Protein AF-A0A955CLB7-F1 (afdb_monomer)

Sequence (106 aa):
MPPQTVNRYLQAQVNTPHHLWRFNHKCRVLPAGKVLRVESMAPAIVRWTSDKWQTIHETGSVDSRMGMHFADLETTELDAGTQISFTFFWPLANSWEGTDFQVRVA

Mean predicted aligned error: 7.89 Å

Foldseek 3Di:
DDPDDDPDPPPCPPVQLEDEDEPVRHAAEDEAQHWYKYKDLAWKWKWKDQPVPPDTDTFTWDDPVPSMTITTHPRNPPDAQTKMKIWIQHVVVRDTPPDIGIHGHD

pLDDT: mean 85.66, std 14.73, range [43.22, 96.19]

Radius of gyration: 16.72 Å; Cα contacts (8 Å, |Δi|>4): 215; chains: 1; bounding box: 34×35×57 Å

Secondary structure (DSSP, 8-state):
----SSSSSS------SEEEEETTB---EE-TT-EEEEEESS--EEEEESSTTSS-EEEEPEE-SSS-EEEEE--TTPPTT-EEEEEEEETTTTEE-S--EEEEE-

Structure (mmCIF, N/CA/C/O backbone):
data_AF-A0A955CLB7-F1
#
_entry.id   AF-A0A955CLB7-F1
#
loop_
_atom_site.group_PDB
_atom_site.id
_atom_site.type_symbol
_atom_site.label_atom_id
_atom_site.label_alt_id
_atom_site.label_comp_id
_atom_site.label_asym_id
_atom_site.label_entity_id
_atom_site.label_seq_id
_atom_site.pdbx_PDB_ins_code
_atom_site.Cartn_x
_atom_site.Cartn_y
_atom_site.Cartn_z
_atom_site.occupancy
_atom_site.B_iso_or_equiv
_atom_site.auth_seq_id
_atom_site.auth_comp_id
_atom_site.auth_asym_id
_atom_site.auth_atom_id
_atom_site.pdbx_PDB_model_num
ATOM 1 N N . MET A 1 1 ? 15.611 -25.290 42.672 1.00 53.16 1 MET A N 1
ATOM 2 C CA . MET A 1 1 ? 15.297 -24.878 41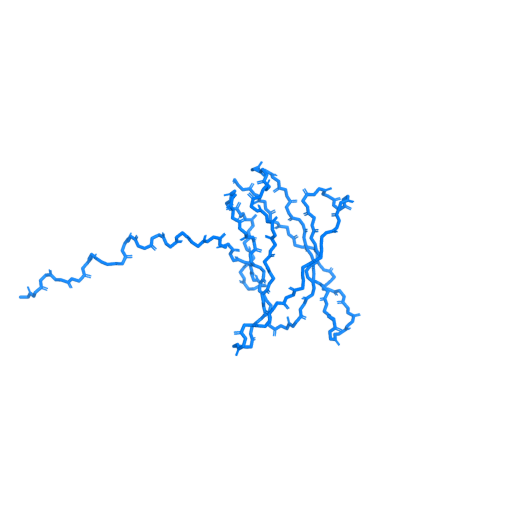.285 1.00 53.16 1 MET A CA 1
ATOM 3 C C . MET A 1 1 ? 14.877 -23.415 41.329 1.00 53.16 1 MET A C 1
ATOM 5 O O . MET A 1 1 ? 13.942 -23.141 42.073 1.00 53.16 1 MET A O 1
ATOM 9 N N . PRO A 1 2 ? 15.575 -22.464 40.680 1.00 51.78 2 PRO A N 1
ATOM 10 C CA . PRO A 1 2 ? 15.243 -21.051 40.839 1.00 51.78 2 PRO A CA 1
ATOM 11 C C . PRO A 1 2 ? 14.020 -20.674 39.974 1.00 51.78 2 PRO A C 1
ATOM 13 O O . PRO A 1 2 ? 14.008 -20.981 38.781 1.00 51.78 2 PRO A O 1
ATOM 16 N N . PRO A 1 3 ? 12.985 -20.025 40.539 1.00 53.16 3 PRO A N 1
ATOM 17 C CA . PRO A 1 3 ? 11.758 -19.669 39.831 1.00 53.16 3 PRO A CA 1
ATOM 18 C C . PRO A 1 3 ? 11.893 -18.287 39.173 1.00 53.16 3 PRO A C 1
ATOM 20 O O . PRO A 1 3 ? 11.372 -17.300 39.679 1.00 53.16 3 PRO A O 1
ATOM 23 N N . GLN A 1 4 ? 12.614 -18.172 38.056 1.00 58.62 4 GLN A N 1
ATOM 24 C CA . GLN A 1 4 ? 12.757 -16.885 37.350 1.00 58.62 4 GLN A CA 1
ATOM 25 C C . GLN A 1 4 ? 12.786 -17.054 35.825 1.00 58.62 4 GLN A C 1
ATOM 27 O O . GLN A 1 4 ? 13.760 -16.691 35.171 1.00 58.62 4 GLN A O 1
ATOM 32 N N . THR A 1 5 ? 11.734 -17.618 35.220 1.00 53.00 5 THR A N 1
ATOM 33 C CA . THR A 1 5 ? 11.722 -17.792 33.746 1.00 53.00 5 THR A CA 1
ATOM 34 C C . THR A 1 5 ? 10.405 -17.450 33.045 1.00 53.00 5 THR A C 1
ATOM 36 O O . THR A 1 5 ? 10.367 -17.460 31.823 1.00 53.00 5 THR A O 1
ATOM 39 N N . VAL A 1 6 ? 9.331 -17.067 33.744 1.00 55.47 6 VAL A N 1
ATOM 40 C CA . VAL A 1 6 ? 8.010 -16.958 33.078 1.00 55.47 6 VAL A CA 1
ATOM 41 C C . VAL A 1 6 ? 7.460 -15.543 32.885 1.00 55.47 6 VAL A C 1
ATOM 43 O O . VAL A 1 6 ? 6.493 -15.383 32.150 1.00 55.47 6 VAL A O 1
ATOM 46 N N . ASN A 1 7 ? 8.078 -14.498 33.446 1.00 51.31 7 ASN A N 1
ATOM 47 C CA . ASN A 1 7 ? 7.489 -13.149 33.433 1.00 51.31 7 ASN A CA 1
ATOM 48 C C . ASN A 1 7 ? 8.327 -12.116 32.659 1.00 51.31 7 ASN A C 1
ATOM 50 O O . ASN A 1 7 ? 8.747 -11.092 33.189 1.00 51.31 7 ASN A O 1
ATOM 54 N N . ARG A 1 8 ? 8.630 -12.417 31.393 1.00 50.22 8 ARG A N 1
ATOM 55 C CA . ARG A 1 8 ? 9.118 -11.410 30.426 1.00 50.22 8 ARG A CA 1
ATOM 56 C C . ARG A 1 8 ? 8.511 -11.577 29.028 1.00 50.22 8 ARG A C 1
ATOM 58 O O . ARG A 1 8 ? 8.415 -10.601 28.297 1.00 50.22 8 ARG A O 1
ATOM 65 N N . TYR A 1 9 ? 8.049 -12.776 28.668 1.00 47.38 9 TYR A N 1
ATOM 66 C CA . TYR A 1 9 ? 7.610 -13.081 27.300 1.00 47.38 9 TYR A CA 1
ATOM 67 C C . TYR A 1 9 ? 6.122 -12.829 27.004 1.00 47.38 9 TYR A C 1
ATOM 69 O O . TYR A 1 9 ? 5.729 -12.931 25.849 1.00 47.38 9 TYR A O 1
ATOM 77 N N . LEU A 1 10 ? 5.292 -12.483 27.997 1.00 46.56 10 LEU A N 1
ATOM 78 C CA . LEU A 1 10 ? 3.830 -12.413 27.820 1.00 46.56 10 LEU A CA 1
ATOM 79 C C . LEU A 1 10 ? 3.241 -10.997 27.681 1.00 46.56 10 LEU A C 1
ATOM 81 O O . LEU A 1 10 ? 2.049 -10.877 27.426 1.00 46.56 10 LEU A O 1
ATOM 85 N N . GLN A 1 11 ? 4.028 -9.925 27.832 1.00 45.41 11 GLN A N 1
ATOM 86 C CA . GLN A 1 11 ? 3.479 -8.555 27.890 1.00 45.41 11 GLN A CA 1
ATOM 87 C C . GLN A 1 11 ? 4.242 -7.497 27.089 1.00 45.41 11 GLN A C 1
ATOM 89 O O . GLN A 1 11 ? 3.955 -6.310 27.205 1.00 45.41 11 GLN A O 1
ATOM 94 N N . ALA A 1 12 ? 5.155 -7.891 26.204 1.00 43.22 12 ALA A N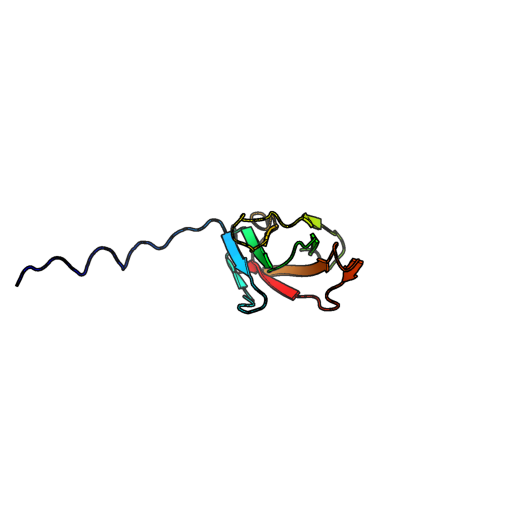 1
ATOM 95 C CA . ALA A 1 12 ? 5.573 -6.992 25.135 1.00 43.22 12 ALA A CA 1
ATOM 96 C C . ALA A 1 12 ? 4.581 -7.136 23.977 1.00 43.22 12 ALA A C 1
ATOM 98 O O . ALA A 1 12 ? 4.914 -7.633 22.905 1.00 43.22 12 ALA A O 1
ATOM 99 N N . GLN A 1 13 ? 3.335 -6.717 24.207 1.00 48.16 13 GLN A N 1
ATOM 100 C CA . GLN A 1 13 ? 2.445 -6.318 23.126 1.00 48.16 13 GLN A CA 1
ATOM 101 C C . GLN A 1 13 ? 3.098 -5.069 22.532 1.00 48.16 13 GLN A C 1
ATOM 103 O O . GLN A 1 13 ? 2.819 -3.947 22.946 1.00 48.16 13 GLN A O 1
ATOM 108 N N . VAL A 1 14 ? 4.113 -5.283 21.686 1.00 50.56 14 VAL A N 1
ATOM 109 C CA . VAL A 1 14 ? 4.870 -4.213 21.054 1.00 50.56 14 VAL A CA 1
ATOM 110 C C . VAL A 1 14 ? 3.837 -3.434 20.262 1.00 50.56 14 VAL A C 1
ATOM 112 O O . VAL A 1 14 ? 3.346 -3.901 19.238 1.00 50.56 14 VAL A O 1
ATOM 115 N N . ASN A 1 15 ? 3.452 -2.273 20.788 1.00 56.53 15 ASN A N 1
ATOM 116 C CA . ASN A 1 15 ? 2.622 -1.300 20.102 1.00 56.53 15 ASN A CA 1
ATOM 117 C C . ASN A 1 15 ? 3.458 -0.725 18.960 1.00 56.53 15 ASN A C 1
ATOM 119 O O . ASN A 1 15 ? 3.875 0.429 19.004 1.00 56.53 15 ASN A O 1
ATOM 123 N N . THR A 1 16 ? 3.756 -1.540 17.949 1.00 69.25 16 THR A N 1
ATOM 124 C CA . THR A 1 16 ? 4.387 -1.044 16.741 1.00 69.25 16 THR A CA 1
ATOM 125 C C . THR A 1 16 ? 3.393 -0.069 16.114 1.00 69.25 16 THR A C 1
ATOM 127 O O . THR A 1 16 ? 2.211 -0.405 15.957 1.00 69.25 16 THR A O 1
ATOM 130 N N . PRO A 1 17 ? 3.809 1.167 15.800 1.00 81.75 17 PRO A N 1
ATOM 131 C CA . PRO A 1 17 ? 2.957 2.088 15.050 1.00 81.75 17 PRO A CA 1
ATOM 132 C C . PRO A 1 17 ? 2.666 1.544 13.644 1.00 81.75 17 PRO A C 1
ATOM 134 O O . PRO A 1 17 ? 1.687 1.934 13.015 1.00 81.75 17 PRO A O 1
ATOM 137 N N . HIS A 1 18 ? 3.494 0.606 13.177 1.00 87.44 18 HIS A N 1
ATOM 138 C CA . HIS A 1 18 ? 3.422 0.022 11.850 1.00 87.44 18 HIS A CA 1
ATOM 139 C C . HIS A 1 18 ? 2.820 -1.381 11.887 1.00 87.44 18 HIS A C 1
ATOM 141 O O . HIS A 1 18 ? 3.111 -2.181 12.785 1.00 87.44 18 HIS A O 1
ATOM 147 N N . HIS A 1 19 ? 2.027 -1.685 10.869 1.00 90.25 19 HIS A N 1
ATOM 148 C CA . HIS A 1 19 ? 1.534 -3.015 10.571 1.00 90.25 19 HIS A CA 1
ATOM 149 C C . HIS A 1 19 ? 2.140 -3.494 9.260 1.00 90.25 19 HIS A C 1
ATOM 151 O O . HIS A 1 19 ? 2.179 -2.757 8.277 1.00 90.25 19 HIS A O 1
ATOM 157 N N . LEU A 1 20 ? 2.644 -4.721 9.262 1.00 91.12 20 LEU A N 1
ATOM 158 C CA . LEU A 1 20 ? 3.540 -5.177 8.217 1.00 91.12 20 LEU A CA 1
ATOM 159 C C . LEU A 1 20 ? 2.813 -5.918 7.099 1.00 91.12 20 LEU A C 1
ATOM 161 O O . LEU A 1 20 ? 2.066 -6.865 7.350 1.00 91.12 20 LEU A O 1
ATOM 165 N N . TRP A 1 21 ? 3.127 -5.547 5.864 1.00 94.00 21 TRP A N 1
ATOM 166 C CA . TRP A 1 21 ? 2.719 -6.251 4.659 1.00 94.00 21 TRP A CA 1
ATOM 167 C C . TRP A 1 21 ? 3.946 -6.639 3.836 1.00 94.00 21 TRP A C 1
ATOM 169 O O . TRP A 1 21 ? 4.812 -5.812 3.558 1.00 94.00 21 TRP A O 1
ATOM 179 N N . ARG A 1 22 ? 4.020 -7.907 3.424 1.00 90.44 22 ARG A N 1
ATOM 180 C CA . ARG A 1 22 ? 5.058 -8.419 2.515 1.00 90.44 22 ARG A CA 1
ATOM 181 C C . ARG A 1 22 ? 4.429 -9.325 1.464 1.00 90.44 22 ARG A C 1
ATOM 183 O O . ARG A 1 22 ? 3.408 -9.955 1.725 1.00 90.44 22 ARG A O 1
ATOM 190 N N . PHE A 1 23 ? 5.113 -9.545 0.345 1.00 85.12 23 PHE A N 1
ATOM 191 C CA . PHE A 1 23 ? 4.689 -10.533 -0.660 1.00 85.12 23 PHE A CA 1
ATOM 192 C C . PHE A 1 23 ? 4.471 -11.943 -0.087 1.00 85.12 23 PHE A C 1
ATOM 194 O O . PHE A 1 23 ? 3.510 -12.618 -0.459 1.00 85.12 23 PHE A O 1
ATOM 201 N N . ASN A 1 24 ? 5.316 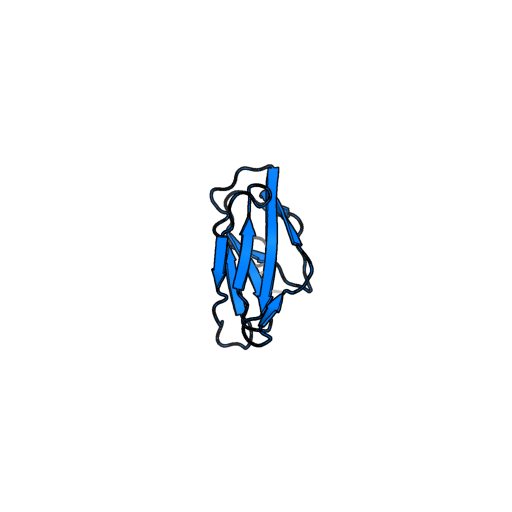-12.352 0.864 1.00 85.00 24 ASN A N 1
ATOM 202 C CA . ASN A 1 24 ? 5.214 -13.645 1.553 1.00 85.00 24 ASN A CA 1
ATOM 203 C C . ASN A 1 24 ? 4.222 -13.630 2.728 1.00 85.00 24 ASN A C 1
ATOM 205 O O . ASN A 1 24 ? 3.849 -14.685 3.231 1.00 85.00 24 ASN A O 1
ATOM 209 N N . HIS A 1 25 ? 3.795 -12.447 3.175 1.00 83.56 25 HIS A N 1
ATOM 210 C CA . HIS A 1 25 ? 2.849 -12.273 4.272 1.00 83.56 25 HIS A CA 1
ATOM 211 C C . HIS A 1 25 ? 1.872 -11.142 3.943 1.00 83.56 25 HIS A C 1
ATOM 213 O O . HIS A 1 25 ? 2.017 -9.993 4.372 1.00 83.56 25 HIS A O 1
ATOM 219 N N . LYS A 1 26 ? 0.884 -11.493 3.116 1.00 87.50 26 LYS A N 1
ATOM 220 C CA . LYS A 1 26 ? -0.145 -10.577 2.629 1.00 87.50 26 LYS A CA 1
ATOM 221 C C . LYS A 1 26 ? -1.218 -10.418 3.693 1.00 87.50 26 LYS A C 1
ATOM 223 O O . LYS A 1 26 ? -2.228 -11.128 3.673 1.00 87.50 26 LYS A O 1
ATOM 228 N N . CYS A 1 27 ? -0.989 -9.504 4.631 1.00 87.94 27 CYS A N 1
ATOM 229 C CA . CYS A 1 27 ? -2.044 -9.133 5.559 1.00 87.94 27 CYS A CA 1
ATOM 230 C C . CYS A 1 27 ? -3.245 -8.588 4.772 1.00 87.94 27 CYS A C 1
ATOM 232 O O . CYS A 1 27 ? -3.071 -7.926 3.751 1.00 87.94 27 CYS A O 1
ATOM 234 N N . ARG A 1 28 ? -4.458 -8.903 5.231 1.00 89.88 28 ARG A N 1
ATOM 235 C CA . ARG A 1 28 ? -5.717 -8.435 4.626 1.00 89.88 28 ARG A CA 1
ATOM 236 C C . ARG A 1 28 ? -6.407 -7.365 5.464 1.00 89.88 28 ARG A C 1
ATOM 238 O O . ARG A 1 28 ? -7.337 -6.729 4.978 1.00 89.88 28 ARG A O 1
ATOM 245 N N . VAL A 1 29 ? -5.969 -7.196 6.711 1.00 91.06 29 VAL A N 1
ATOM 246 C CA . VAL A 1 29 ? -6.614 -6.342 7.705 1.00 91.06 29 VAL A CA 1
ATOM 247 C C . VAL A 1 29 ? -5.570 -5.477 8.403 1.00 91.06 29 VAL A C 1
ATOM 249 O O . VAL A 1 29 ? -4.618 -5.992 8.976 1.00 91.06 29 VAL A O 1
ATOM 252 N N . LEU A 1 30 ? -5.762 -4.166 8.369 1.00 92.38 30 LEU A N 1
ATOM 253 C CA . LEU A 1 30 ? -4.958 -3.179 9.076 1.00 92.38 30 LEU A CA 1
ATOM 254 C C . LEU A 1 30 ? -5.759 -2.669 10.279 1.00 92.38 30 LEU A C 1
ATOM 256 O O . LEU A 1 30 ? -6.863 -2.180 10.074 1.00 92.38 30 LEU A O 1
ATOM 260 N N . PRO A 1 31 ? -5.257 -2.735 11.520 1.00 90.69 31 PRO A N 1
ATOM 261 C CA . PRO A 1 31 ? -5.926 -2.066 12.634 1.00 90.69 31 PRO A CA 1
ATOM 262 C C . PRO A 1 31 ? -5.991 -0.550 12.397 1.00 90.69 31 PRO A C 1
ATOM 264 O O . PRO A 1 31 ? -4.974 0.037 12.017 1.00 90.69 31 PRO A O 1
ATOM 267 N N . ALA A 1 32 ? -7.142 0.083 12.643 1.00 90.19 32 ALA A N 1
ATOM 268 C CA . ALA A 1 32 ? -7.265 1.540 12.572 1.00 90.19 32 ALA A CA 1
ATOM 269 C C . ALA A 1 32 ? -6.187 2.265 13.404 1.00 90.19 32 ALA A C 1
ATOM 271 O O . ALA A 1 32 ? -5.748 1.788 14.458 1.00 90.19 32 ALA A O 1
ATOM 272 N N . GLY A 1 33 ? -5.735 3.424 12.916 1.00 89.00 33 GLY A N 1
ATOM 273 C CA . GLY A 1 33 ? -4.691 4.216 13.574 1.00 89.00 33 GLY A CA 1
ATOM 274 C C . GLY A 1 33 ? -3.270 3.653 13.438 1.00 89.00 33 GLY A C 1
ATOM 275 O O . GLY A 1 33 ? -2.379 4.052 14.189 1.00 89.00 33 GLY A O 1
ATOM 276 N N . LYS A 1 34 ? -3.033 2.715 12.510 1.00 91.31 34 LYS A N 1
ATOM 277 C CA . LYS A 1 34 ? -1.701 2.167 12.205 1.00 91.31 34 LYS A CA 1
ATOM 278 C C . LYS A 1 34 ? -1.245 2.556 10.802 1.00 91.31 34 LYS A C 1
ATOM 280 O O . LYS A 1 34 ? -2.048 2.674 9.880 1.00 91.31 34 LYS A O 1
ATOM 285 N N . VAL A 1 35 ? 0.068 2.697 10.643 1.00 93.38 35 VAL A N 1
ATOM 286 C CA . VAL A 1 35 ? 0.731 2.865 9.342 1.00 93.38 35 VAL A CA 1
ATOM 287 C C . VAL A 1 35 ? 0.868 1.495 8.691 1.00 93.38 35 VAL A C 1
ATOM 289 O O . VAL A 1 35 ? 1.361 0.554 9.321 1.00 93.38 35 VAL A O 1
ATOM 292 N N . LEU A 1 36 ? 0.472 1.363 7.431 1.00 94.50 36 LEU A N 1
ATOM 293 C CA . LEU A 1 36 ? 0.749 0.162 6.655 1.00 94.50 36 LEU A CA 1
ATOM 294 C C . LEU A 1 36 ? 2.185 0.232 6.123 1.00 94.50 36 LEU A C 1
ATOM 296 O O . LEU A 1 36 ? 2.478 0.996 5.207 1.00 94.50 36 LEU A O 1
ATOM 300 N N . ARG A 1 37 ? 3.081 -0.581 6.688 1.00 94.50 37 ARG A N 1
ATOM 301 C CA . ARG A 1 37 ? 4.453 -0.724 6.196 1.00 94.50 37 ARG A CA 1
ATOM 302 C C . ARG A 1 37 ? 4.514 -1.855 5.186 1.00 94.50 37 ARG A C 1
ATOM 304 O O . ARG A 1 37 ? 4.373 -3.027 5.538 1.00 94.50 37 ARG A O 1
ATOM 311 N N . VAL A 1 38 ? 4.762 -1.493 3.940 1.00 94.06 38 VAL A N 1
ATOM 312 C CA . VAL A 1 38 ? 4.909 -2.413 2.821 1.00 94.06 38 VAL A CA 1
ATOM 313 C C . VAL A 1 38 ? 6.391 -2.679 2.589 1.00 94.06 38 VAL A C 1
ATOM 315 O O . VAL A 1 38 ? 7.152 -1.740 2.381 1.00 94.06 38 VAL A O 1
ATOM 318 N N . GLU A 1 39 ? 6.813 -3.943 2.605 1.00 93.25 39 GLU A N 1
ATOM 319 C CA . GLU A 1 39 ? 8.220 -4.309 2.398 1.00 93.25 39 GLU A CA 1
ATOM 320 C C . GLU A 1 39 ? 8.444 -5.141 1.135 1.00 93.25 39 GLU A C 1
ATOM 322 O O . GLU A 1 39 ? 7.680 -6.056 0.805 1.00 93.25 39 GLU A O 1
ATOM 327 N N . SER A 1 40 ? 9.551 -4.837 0.462 1.00 91.62 40 SER A N 1
ATOM 328 C CA . SER A 1 40 ? 10.005 -5.451 -0.782 1.00 91.62 40 SER A CA 1
ATOM 329 C C . SER A 1 40 ? 11.511 -5.729 -0.735 1.00 91.62 40 SER A C 1
ATOM 331 O O . SER A 1 40 ? 12.267 -5.090 -0.007 1.00 91.62 40 SER A O 1
ATOM 333 N N . MET A 1 41 ? 11.975 -6.700 -1.525 1.00 90.06 41 MET A N 1
ATOM 334 C CA . MET A 1 41 ? 13.413 -7.007 -1.645 1.00 90.06 41 MET A CA 1
ATOM 335 C C . MET A 1 41 ? 14.147 -6.093 -2.634 1.00 90.06 41 MET A C 1
ATOM 337 O O . MET A 1 41 ? 15.368 -6.141 -2.729 1.00 90.06 41 MET A O 1
ATOM 341 N N . ALA A 1 42 ? 13.407 -5.273 -3.377 1.00 91.25 42 ALA A N 1
ATOM 342 C CA . ALA A 1 42 ? 13.933 -4.329 -4.350 1.00 91.25 42 ALA A CA 1
ATOM 343 C C . ALA A 1 42 ? 13.326 -2.938 -4.112 1.00 91.25 42 ALA A C 1
ATOM 345 O O . ALA A 1 42 ? 12.220 -2.858 -3.557 1.00 91.25 42 ALA A O 1
ATOM 346 N N . PRO A 1 43 ? 14.005 -1.860 -4.550 1.00 93.56 43 PRO A N 1
ATOM 347 C CA . PRO A 1 43 ? 13.434 -0.524 -4.540 1.00 93.56 43 PRO A CA 1
ATOM 348 C C . PRO A 1 43 ? 12.116 -0.508 -5.312 1.00 93.56 43 PRO A C 1
ATOM 350 O O . PRO A 1 43 ? 12.050 -1.008 -6.436 1.00 93.56 43 PRO A O 1
ATOM 353 N N . ALA A 1 44 ? 11.088 0.082 -4.718 1.00 94.25 44 ALA A N 1
ATOM 354 C CA . ALA A 1 44 ? 9.763 0.209 -5.298 1.00 94.25 44 ALA A CA 1
ATOM 355 C C . ALA A 1 44 ? 9.177 1.592 -5.023 1.00 94.25 44 ALA A C 1
ATOM 357 O O . ALA A 1 44 ? 9.501 2.236 -4.027 1.00 94.25 44 ALA A O 1
ATOM 358 N N . ILE A 1 45 ? 8.268 2.028 -5.882 1.00 95.94 45 ILE A N 1
ATOM 359 C CA . ILE A 1 45 ? 7.342 3.116 -5.583 1.00 95.94 45 ILE A CA 1
ATOM 360 C C . ILE A 1 45 ? 5.978 2.468 -5.390 1.00 95.94 45 ILE A C 1
ATOM 362 O O . ILE A 1 45 ? 5.449 1.836 -6.305 1.00 95.94 45 ILE A O 1
ATOM 366 N N . VAL A 1 46 ? 5.429 2.577 -4.185 1.00 96.19 46 VAL A N 1
ATOM 367 C CA . VAL A 1 46 ? 4.104 2.048 -3.871 1.00 96.19 46 VAL A CA 1
ATOM 368 C C . VAL A 1 46 ? 3.079 3.108 -4.230 1.00 96.19 46 VAL A C 1
ATOM 370 O O . VAL A 1 46 ? 3.052 4.178 -3.622 1.00 96.19 46 VAL A O 1
ATOM 373 N N . ARG A 1 47 ? 2.236 2.811 -5.219 1.00 95.88 47 ARG A N 1
ATOM 374 C CA . ARG A 1 47 ? 1.058 3.625 -5.519 1.00 95.88 47 ARG A CA 1
ATOM 375 C C . ARG A 1 47 ? -0.119 3.091 -4.750 1.00 95.88 47 ARG A C 1
ATOM 377 O O . ARG A 1 47 ? -0.396 1.899 -4.846 1.00 95.88 47 ARG A O 1
ATOM 384 N N . TRP A 1 48 ? -0.812 3.949 -4.026 1.00 96.00 48 TRP A N 1
ATOM 385 C CA . TRP A 1 48 ? -1.920 3.536 -3.188 1.00 96.00 48 TRP A CA 1
ATO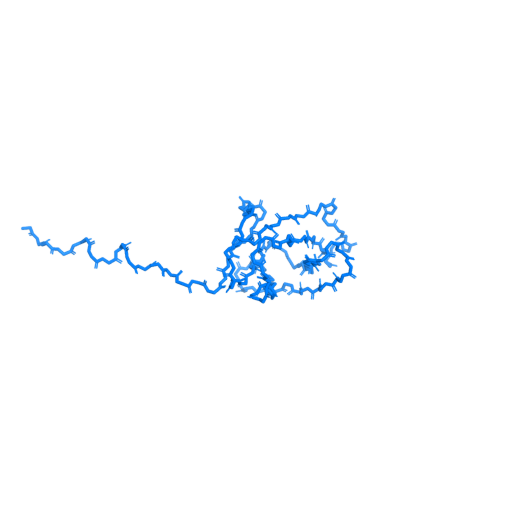M 386 C C . TRP A 1 48 ? -3.035 4.573 -3.142 1.00 96.00 48 TRP A C 1
ATOM 388 O O . TRP A 1 48 ? -2.856 5.740 -3.477 1.00 96.00 48 TRP A O 1
ATOM 398 N N . THR A 1 49 ? -4.211 4.107 -2.756 1.00 95.31 49 THR A N 1
ATOM 399 C CA . THR A 1 49 ? -5.452 4.874 -2.668 1.00 95.31 49 THR A CA 1
ATOM 400 C C . THR A 1 49 ? -6.291 4.306 -1.530 1.00 95.31 49 THR A C 1
ATOM 402 O O . THR A 1 49 ? -6.258 3.099 -1.264 1.00 95.31 49 THR A O 1
ATOM 405 N N . SER A 1 50 ? -7.060 5.160 -0.866 1.00 93.25 50 SER A N 1
ATOM 406 C CA . SER A 1 50 ? -8.087 4.779 0.113 1.00 93.25 50 SER A CA 1
ATOM 407 C C . SER A 1 50 ? -9.512 5.015 -0.410 1.00 93.25 50 SER A C 1
ATOM 409 O O . SER A 1 50 ? -10.489 4.609 0.215 1.00 93.25 50 SER A O 1
ATOM 411 N N . ASP A 1 51 ? -9.636 5.621 -1.590 1.00 91.88 51 ASP A N 1
ATOM 412 C CA . ASP A 1 51 ? -10.847 6.194 -2.171 1.00 91.88 51 ASP A CA 1
ATOM 413 C C . ASP A 1 51 ? -11.130 5.643 -3.582 1.00 91.88 51 ASP A C 1
ATOM 415 O O . ASP A 1 51 ? -11.610 6.339 -4.474 1.00 91.88 51 ASP A O 1
ATOM 419 N N . LYS A 1 52 ? -10.866 4.344 -3.788 1.00 87.44 52 LYS A N 1
ATOM 420 C CA . LYS A 1 52 ? -11.136 3.612 -5.046 1.00 87.44 52 LYS A CA 1
ATOM 421 C C . LYS A 1 52 ? -10.467 4.238 -6.282 1.00 87.44 52 LYS A C 1
ATOM 423 O O . LYS A 1 52 ? -11.085 4.305 -7.342 1.00 87.44 52 LYS A O 1
ATOM 428 N N . TRP A 1 53 ? -9.208 4.650 -6.149 1.00 88.06 53 TRP A N 1
ATOM 429 C CA . TRP A 1 53 ? -8.392 5.265 -7.205 1.00 88.06 53 TRP A CA 1
ATOM 430 C C . TRP A 1 53 ? -8.862 6.654 -7.653 1.00 88.06 53 TRP A C 1
ATOM 432 O O . TRP A 1 53 ? -8.452 7.115 -8.716 1.00 88.06 53 TRP A O 1
ATOM 442 N N . GLN A 1 54 ? -9.696 7.339 -6.862 1.00 88.94 54 GLN A N 1
ATOM 443 C CA . GLN A 1 54 ? -9.995 8.753 -7.109 1.00 88.94 54 GLN A CA 1
ATOM 444 C C . GLN A 1 54 ? -8.777 9.634 -6.798 1.00 88.94 54 GLN A C 1
ATOM 446 O O . GLN A 1 54 ? -8.439 10.507 -7.597 1.00 88.94 54 GLN A O 1
ATOM 451 N N . THR A 1 55 ? -8.070 9.340 -5.706 1.00 91.25 55 THR A N 1
ATOM 452 C CA . THR A 1 55 ? -6.790 9.951 -5.343 1.00 91.25 55 THR A CA 1
ATOM 453 C C . THR A 1 55 ? -5.687 8.903 -5.404 1.00 91.25 55 THR A C 1
ATOM 455 O O . THR A 1 55 ? -5.855 7.763 -4.967 1.00 91.25 55 THR A O 1
ATOM 458 N N . ILE A 1 56 ? -4.544 9.285 -5.970 1.00 93.06 56 ILE A N 1
ATOM 459 C CA . ILE A 1 56 ? -3.360 8.431 -6.059 1.00 93.06 56 ILE A CA 1
ATOM 460 C C . ILE A 1 56 ? -2.279 9.046 -5.184 1.00 93.06 56 ILE A C 1
ATOM 462 O O . ILE A 1 56 ? -1.827 10.162 -5.429 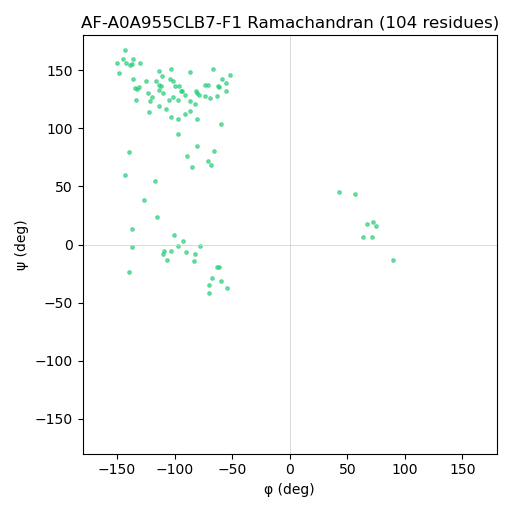1.00 93.06 56 ILE A O 1
ATOM 466 N N . HIS A 1 57 ? -1.849 8.284 -4.189 1.00 94.62 57 HIS A N 1
ATOM 467 C CA . HIS A 1 57 ? -0.689 8.582 -3.371 1.00 94.62 57 HIS A CA 1
ATOM 468 C C . HIS A 1 57 ? 0.480 7.722 -3.838 1.00 94.62 57 HIS A C 1
ATOM 470 O O . HIS A 1 57 ? 0.310 6.550 -4.177 1.00 94.62 57 HIS A O 1
ATOM 476 N N . GLU A 1 58 ? 1.677 8.295 -3.860 1.00 94.88 58 GLU A N 1
ATOM 477 C CA . GLU A 1 58 ? 2.899 7.587 -4.229 1.00 94.88 58 GLU A CA 1
ATOM 478 C C . GLU A 1 58 ? 3.884 7.666 -3.068 1.00 94.88 58 GLU A C 1
ATOM 480 O O . GLU A 1 58 ? 4.248 8.750 -2.616 1.00 94.88 58 GLU A O 1
ATOM 485 N N . THR A 1 59 ? 4.334 6.511 -2.593 1.00 96.00 59 THR A N 1
ATOM 486 C CA . THR A 1 59 ? 5.305 6.414 -1.506 1.00 96.00 59 THR A CA 1
ATOM 487 C C . THR A 1 59 ? 6.514 5.633 -1.999 1.00 96.00 59 THR A C 1
ATOM 489 O O . THR A 1 59 ? 6.425 4.446 -2.314 1.00 96.00 59 THR A O 1
ATOM 492 N N . GLY A 1 60 ? 7.662 6.304 -2.085 1.00 95.19 60 GLY A N 1
ATOM 493 C CA . GLY A 1 60 ? 8.929 5.663 -2.428 1.00 95.19 60 GLY A CA 1
ATOM 494 C C . GLY A 1 60 ? 9.430 4.774 -1.291 1.00 95.19 60 GLY A C 1
ATOM 495 O O . GLY A 1 60 ? 9.383 5.158 -0.124 1.00 95.19 60 GLY A O 1
ATOM 496 N N . SER A 1 61 ? 9.934 3.590 -1.625 1.00 93.69 61 SER A N 1
ATOM 497 C CA . SER A 1 61 ? 10.541 2.697 -0.647 1.00 93.69 61 SER A CA 1
ATOM 498 C C . SER A 1 61 ? 11.910 3.216 -0.205 1.00 93.69 61 SER A C 1
ATOM 500 O O . SER A 1 61 ? 12.737 3.585 -1.043 1.00 93.69 61 SER A O 1
ATOM 502 N N . VAL A 1 62 ? 12.187 3.153 1.091 1.00 93.00 62 VAL A N 1
ATOM 503 C CA . VAL A 1 62 ? 13.478 3.475 1.698 1.00 93.00 62 VAL A CA 1
ATOM 504 C C . VAL A 1 62 ? 14.272 2.187 1.902 1.00 93.00 62 VAL A C 1
ATOM 506 O O . VAL A 1 62 ? 13.728 1.175 2.341 1.00 93.00 62 VAL A O 1
ATOM 509 N N . ASP A 1 63 ? 15.564 2.212 1.572 1.00 90.50 63 ASP A N 1
ATOM 510 C CA . ASP A 1 63 ? 16.478 1.107 1.868 1.00 90.50 63 ASP A CA 1
ATOM 511 C C . ASP A 1 63 ? 16.732 1.006 3.380 1.00 90.50 63 ASP A C 1
ATOM 513 O O . ASP A 1 63 ? 17.152 1.968 4.026 1.00 90.50 63 ASP A O 1
ATOM 517 N N . SER A 1 64 ? 16.513 -0.179 3.947 1.00 84.75 64 SER A N 1
ATOM 518 C CA . SER A 1 64 ? 16.808 -0.473 5.356 1.00 84.75 64 SER A CA 1
ATOM 519 C C . SER A 1 64 ? 18.294 -0.716 5.633 1.00 84.75 64 SER A C 1
ATOM 521 O O . SER A 1 64 ? 18.651 -0.955 6.783 1.00 84.75 64 SER A O 1
ATOM 523 N N . ARG A 1 65 ? 19.161 -0.676 4.608 1.00 80.75 65 ARG A N 1
ATOM 524 C CA . ARG A 1 65 ? 20.596 -1.028 4.639 1.00 80.75 65 ARG A CA 1
ATOM 525 C C . ARG A 1 65 ? 20.897 -2.494 4.958 1.00 80.75 65 ARG A C 1
ATOM 527 O O . ARG A 1 65 ? 22.059 -2.873 5.075 1.00 80.75 65 ARG A O 1
ATOM 534 N N . MET A 1 66 ? 19.863 -3.329 5.045 1.00 79.12 66 MET A N 1
ATOM 535 C CA . MET A 1 66 ? 19.953 -4.779 5.244 1.00 79.12 66 MET A CA 1
ATOM 536 C C . MET A 1 66 ? 19.419 -5.565 4.033 1.00 79.12 66 MET A C 1
ATOM 538 O O . MET A 1 66 ? 19.000 -6.711 4.172 1.00 79.12 66 MET A O 1
ATOM 542 N N . GLY A 1 67 ? 19.411 -4.957 2.840 1.00 81.06 67 GLY A N 1
ATOM 543 C CA . GLY A 1 67 ? 18.909 -5.600 1.618 1.00 81.06 67 GLY A CA 1
ATOM 544 C C . GLY A 1 67 ? 17.384 -5.746 1.575 1.00 81.06 67 GLY A C 1
ATOM 545 O O . GLY A 1 67 ? 16.858 -6.577 0.839 1.00 81.06 67 GLY A O 1
ATOM 546 N N . MET A 1 68 ? 16.673 -4.964 2.388 1.00 88.44 68 MET A N 1
ATOM 547 C CA . MET A 1 68 ? 15.215 -4.865 2.374 1.00 88.44 68 MET A CA 1
ATOM 548 C C . MET A 1 68 ? 14.818 -3.407 2.196 1.00 88.44 68 MET A C 1
ATOM 550 O O . MET A 1 68 ? 15.415 -2.521 2.806 1.00 88.44 68 MET A O 1
ATOM 554 N N . HIS A 1 69 ? 13.778 -3.172 1.415 1.00 93.38 69 HIS A N 1
ATOM 555 C CA . HIS A 1 69 ? 13.184 -1.862 1.217 1.00 93.38 69 HIS A CA 1
ATOM 556 C C . HIS A 1 69 ? 11.808 -1.820 1.869 1.00 93.38 69 HIS A C 1
ATOM 558 O O . HIS A 1 69 ? 11.087 -2.820 1.868 1.00 93.38 69 HIS A O 1
ATOM 564 N N . PHE A 1 70 ? 11.437 -0.671 2.425 1.00 93.12 70 PHE A N 1
ATOM 565 C CA . PHE A 1 70 ? 10.127 -0.482 3.037 1.00 93.12 70 PHE A CA 1
ATOM 566 C C . PHE A 1 70 ? 9.508 0.856 2.645 1.00 93.12 70 PHE A C 1
ATOM 568 O O . PHE A 1 70 ? 10.205 1.859 2.534 1.00 93.12 70 PHE A O 1
ATOM 575 N N . ALA A 1 71 ? 8.197 0.869 2.442 1.00 94.81 71 ALA A N 1
ATOM 576 C CA . ALA A 1 71 ? 7.392 2.059 2.216 1.00 94.81 71 ALA A CA 1
ATOM 577 C C . ALA A 1 71 ? 6.345 2.158 3.328 1.00 94.81 71 ALA A C 1
ATOM 579 O O . ALA A 1 71 ? 5.611 1.201 3.580 1.00 94.81 71 ALA A O 1
ATOM 580 N N . ASP A 1 72 ? 6.297 3.307 3.995 1.00 94.25 72 ASP A N 1
ATOM 581 C CA . ASP A 1 72 ? 5.330 3.602 5.049 1.00 94.25 72 ASP A CA 1
ATOM 582 C C . ASP A 1 72 ? 4.166 4.391 4.459 1.00 94.25 72 ASP A C 1
ATOM 584 O O . ASP A 1 72 ? 4.320 5.554 4.094 1.00 94.25 72 ASP A O 1
ATOM 588 N N . LEU A 1 73 ? 3.009 3.746 4.330 1.00 93.56 73 LEU A N 1
ATOM 589 C CA . LEU A 1 73 ? 1.804 4.376 3.804 1.00 93.56 73 LEU A CA 1
ATOM 590 C C . LEU A 1 73 ? 1.082 5.063 4.965 1.00 93.56 73 LEU A C 1
ATOM 592 O O . LEU A 1 73 ? 0.749 4.408 5.957 1.00 93.56 73 LEU A O 1
ATOM 596 N N . GLU A 1 74 ? 0.837 6.368 4.840 1.00 90.44 74 GLU A N 1
ATOM 597 C CA . GLU A 1 74 ? 0.193 7.208 5.861 1.00 90.44 74 GLU A CA 1
ATOM 598 C C . GLU A 1 74 ? -1.303 6.886 5.998 1.00 90.44 74 GLU A C 1
ATOM 600 O O . GLU A 1 74 ? -2.187 7.619 5.573 1.00 90.44 74 GLU A O 1
ATOM 605 N N . THR A 1 75 ? -1.593 5.727 6.583 1.00 91.19 75 THR A N 1
ATOM 606 C CA . THR A 1 75 ? -2.943 5.173 6.735 1.00 91.19 75 THR A CA 1
ATOM 607 C C . THR A 1 75 ? -3.525 5.379 8.131 1.00 91.19 75 THR A C 1
ATOM 609 O O . THR A 1 75 ? -4.564 4.811 8.461 1.00 91.19 75 THR A O 1
ATOM 612 N N . THR A 1 76 ? -2.855 6.164 8.976 1.00 88.88 76 THR A N 1
ATOM 613 C CA . THR A 1 76 ? -3.246 6.404 10.374 1.00 88.88 76 THR A CA 1
ATOM 614 C C . THR A 1 76 ? -4.544 7.185 10.509 1.00 88.88 76 THR A C 1
ATOM 616 O O . THR A 1 76 ? -5.251 6.998 11.493 1.00 88.88 76 THR A O 1
ATOM 619 N N . GLU A 1 77 ? -4.855 8.035 9.532 1.00 88.38 77 GLU A N 1
ATOM 620 C CA . GLU A 1 77 ? -6.054 8.883 9.515 1.00 88.38 77 GLU A CA 1
ATOM 621 C C . GLU A 1 77 ? -7.240 8.224 8.794 1.00 88.38 77 GLU A C 1
ATOM 623 O O . GLU A 1 77 ? -8.291 8.839 8.649 1.00 88.38 77 GLU A O 1
ATOM 628 N N . LEU A 1 78 ? -7.091 6.979 8.328 1.00 89.88 78 LEU A N 1
ATOM 629 C CA . LEU A 1 78 ? -8.162 6.272 7.632 1.00 89.88 78 LEU A CA 1
ATOM 630 C C . LEU A 1 78 ? -9.151 5.654 8.620 1.00 89.88 78 LEU A C 1
ATOM 632 O O . LEU A 1 78 ? -8.765 4.937 9.548 1.00 89.88 78 LEU A O 1
ATOM 636 N N . ASP A 1 79 ? -10.438 5.869 8.359 1.00 90.12 79 ASP A N 1
ATOM 637 C CA . ASP A 1 79 ? -11.521 5.287 9.143 1.00 90.12 79 ASP A CA 1
ATOM 638 C C . ASP A 1 79 ? -11.587 3.760 9.002 1.00 90.12 79 ASP A C 1
ATOM 640 O O . ASP A 1 79 ? -11.268 3.180 7.954 1.00 90.12 79 ASP A O 1
ATOM 644 N N . ALA A 1 80 ? -12.085 3.102 10.049 1.00 91.12 80 ALA A N 1
ATOM 645 C CA . ALA A 1 80 ? -12.421 1.684 10.008 1.00 91.12 80 ALA A CA 1
ATOM 646 C C . ALA A 1 80 ? -13.407 1.381 8.863 1.00 91.12 80 ALA A C 1
ATOM 648 O O . ALA A 1 80 ? -14.348 2.126 8.597 1.00 91.12 80 ALA A O 1
ATOM 649 N N . GLY A 1 81 ? -13.186 0.269 8.163 1.00 91.25 81 GLY A N 1
ATOM 650 C CA . GLY A 1 81 ? -13.931 -0.118 6.965 1.00 91.25 81 GLY A CA 1
ATOM 651 C C . GLY A 1 81 ? -13.344 0.408 5.652 1.00 91.25 81 GLY A C 1
ATOM 652 O O . GLY A 1 81 ? -13.703 -0.110 4.590 1.00 91.25 81 GLY A O 1
ATOM 653 N N . THR A 1 82 ? -12.403 1.357 5.701 1.00 92.50 82 THR A N 1
ATOM 654 C CA . THR A 1 82 ? -11.715 1.871 4.509 1.00 92.50 82 THR A CA 1
ATOM 655 C C . THR A 1 82 ? -10.930 0.762 3.814 1.00 92.50 82 THR A C 1
ATOM 657 O O . THR A 1 82 ? -10.254 -0.047 4.453 1.00 92.50 82 THR A O 1
ATOM 660 N N . GLN A 1 83 ? -11.013 0.709 2.485 1.00 94.38 83 GLN A N 1
ATOM 661 C CA . GLN A 1 83 ? -10.254 -0.241 1.683 1.00 94.38 83 GLN A CA 1
ATOM 662 C C . GLN A 1 83 ? -9.069 0.460 1.029 1.00 94.38 83 GLN A C 1
ATOM 664 O O . GLN A 1 83 ? -9.230 1.237 0.093 1.00 94.38 83 GLN A O 1
ATOM 669 N N . ILE A 1 84 ? -7.875 0.125 1.500 1.00 94.62 84 ILE A N 1
ATOM 670 C CA . ILE A 1 84 ? -6.614 0.568 0.925 1.00 94.62 84 ILE A CA 1
ATOM 671 C C . ILE A 1 84 ? -6.304 -0.353 -0.250 1.00 94.62 84 ILE A C 1
ATOM 673 O O . ILE A 1 84 ? -6.196 -1.569 -0.074 1.00 94.62 84 ILE A O 1
ATOM 677 N N . SER A 1 85 ? -6.176 0.213 -1.444 1.00 95.00 85 SER A N 1
ATOM 678 C CA . SER A 1 85 ? -5.706 -0.507 -2.630 1.00 95.00 85 SER A CA 1
ATOM 679 C C . SER A 1 85 ? -4.342 0.031 -3.019 1.00 95.00 85 SER A C 1
ATOM 681 O O . SER A 1 85 ? -4.137 1.242 -2.987 1.00 95.00 85 SER A O 1
ATOM 683 N N . PHE A 1 86 ? -3.403 -0.848 -3.348 1.00 95.19 86 PHE A N 1
ATOM 684 C CA . PHE A 1 86 ? -2.057 -0.438 -3.716 1.00 95.19 86 PHE A CA 1
ATOM 685 C C . PHE A 1 86 ? -1.395 -1.394 -4.694 1.00 95.19 86 PHE A C 1
ATOM 687 O O . PHE A 1 86 ? -1.711 -2.578 -4.753 1.00 95.19 86 PHE A O 1
ATOM 694 N N . THR A 1 87 ? -0.427 -0.876 -5.432 1.00 95.06 87 THR A N 1
ATOM 695 C CA . THR A 1 87 ? 0.391 -1.634 -6.372 1.00 95.06 87 THR A CA 1
ATOM 696 C C . THR A 1 87 ? 1.831 -1.126 -6.349 1.00 95.06 87 THR A C 1
ATOM 698 O O . THR A 1 87 ? 2.131 -0.072 -5.781 1.00 95.06 87 THR A O 1
ATOM 701 N N . PHE A 1 88 ? 2.736 -1.892 -6.951 1.00 95.44 88 PHE A N 1
ATOM 702 C CA . PHE A 1 88 ? 4.164 -1.606 -6.960 1.00 95.44 88 PHE A CA 1
ATOM 703 C C . PHE A 1 88 ? 4.606 -1.198 -8.354 1.00 95.44 88 PHE A C 1
ATOM 705 O O . PHE A 1 88 ? 4.350 -1.894 -9.339 1.00 95.44 88 PHE A O 1
ATOM 712 N N . PHE A 1 89 ? 5.325 -0.087 -8.413 1.00 95.94 89 PHE A N 1
ATOM 713 C CA . PHE A 1 89 ? 6.149 0.273 -9.547 1.00 95.94 89 PHE A CA 1
ATOM 714 C C . PHE A 1 89 ? 7.606 -0.042 -9.227 1.00 95.94 89 PHE A C 1
ATOM 716 O O . PHE A 1 89 ? 8.138 0.411 -8.212 1.00 95.94 89 PHE A O 1
ATOM 723 N N . TRP A 1 90 ? 8.254 -0.801 -10.103 1.00 95.44 90 TRP A N 1
ATOM 724 C CA . TRP A 1 90 ? 9.649 -1.199 -9.978 1.00 95.44 90 TRP A CA 1
ATOM 725 C C . TRP A 1 90 ? 10.521 -0.250 -10.813 1.00 95.44 90 TRP A C 1
ATOM 727 O O . TRP A 1 90 ? 10.694 -0.493 -12.009 1.00 95.44 90 TRP A O 1
ATOM 737 N N . PRO A 1 91 ? 11.103 0.823 -10.236 1.00 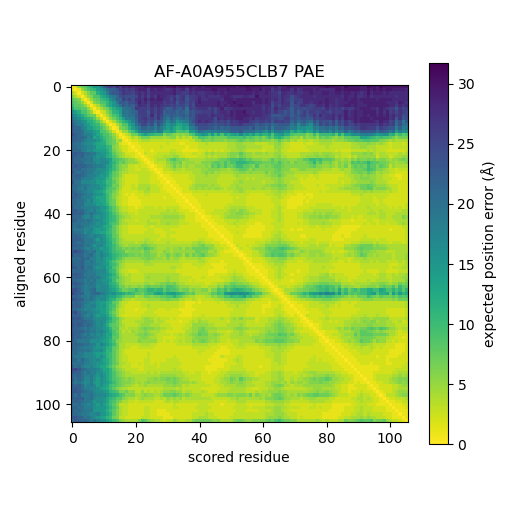92.81 91 PRO A N 1
ATOM 738 C CA . PRO A 1 91 ? 11.854 1.825 -10.996 1.00 92.81 91 PRO A CA 1
ATOM 739 C C . PRO A 1 91 ? 13.063 1.243 -11.739 1.00 92.81 91 PRO A C 1
ATOM 741 O O . PRO A 1 91 ? 13.392 1.710 -12.822 1.00 92.81 91 PRO A O 1
ATOM 744 N N . LEU A 1 92 ? 13.695 0.192 -11.203 1.00 91.62 92 LEU A N 1
ATOM 745 C CA . LEU A 1 92 ? 14.829 -0.473 -11.857 1.00 91.62 92 LEU A CA 1
ATOM 746 C C . LEU A 1 92 ? 14.424 -1.250 -13.116 1.00 91.62 92 LEU A C 1
ATOM 748 O O . LEU A 1 92 ? 15.189 -1.312 -14.073 1.00 91.62 92 LEU A O 1
ATOM 752 N N . ALA A 1 93 ? 13.231 -1.845 -13.111 1.00 93.25 93 ALA A N 1
ATOM 753 C CA . ALA A 1 93 ? 12.694 -2.605 -14.238 1.00 93.25 93 ALA A CA 1
ATOM 754 C C . ALA A 1 93 ? 11.746 -1.767 -15.113 1.00 93.25 93 ALA A C 1
ATOM 756 O O . ALA A 1 93 ? 11.197 -2.290 -16.081 1.00 93.25 93 ALA A O 1
ATOM 757 N N . ASN A 1 94 ? 11.516 -0.501 -14.743 1.00 93.50 94 ASN A N 1
ATOM 758 C CA . ASN A 1 94 ? 10.560 0.423 -15.350 1.00 93.50 94 ASN A CA 1
ATOM 759 C C . ASN A 1 94 ? 9.202 -0.233 -15.669 1.00 93.50 94 ASN A C 1
ATOM 761 O O . ASN A 1 94 ? 8.663 -0.096 -16.768 1.00 93.50 94 ASN A O 1
ATOM 765 N N . SER A 1 95 ? 8.675 -1.007 -14.722 1.00 94.75 95 SER A N 1
ATOM 766 C CA . SER A 1 95 ? 7.473 -1.819 -14.917 1.00 94.75 95 SER A CA 1
ATOM 767 C C . SER A 1 95 ? 6.594 -1.846 -13.675 1.00 94.75 95 SER A C 1
ATOM 769 O O . SER A 1 95 ? 7.041 -1.605 -12.554 1.00 94.75 95 SER A O 1
ATOM 771 N N . TRP A 1 96 ? 5.314 -2.124 -13.905 1.00 94.88 96 TRP A N 1
ATOM 772 C CA . TRP A 1 96 ? 4.331 -2.365 -12.858 1.00 94.88 96 TRP A CA 1
ATOM 773 C C . TRP A 1 96 ? 4.342 -3.834 -12.459 1.00 94.88 96 TRP A C 1
ATOM 775 O O . TRP A 1 96 ? 4.510 -4.701 -13.312 1.00 94.88 96 TRP A O 1
ATOM 785 N N . GLU A 1 97 ? 4.054 -4.111 -11.190 1.00 93.69 97 GLU A N 1
ATOM 786 C CA . GLU A 1 97 ? 3.836 -5.478 -10.699 1.00 93.69 97 GLU A CA 1
ATOM 787 C C . GLU A 1 97 ? 2.644 -6.172 -11.379 1.00 93.69 97 GLU A C 1
ATOM 789 O O . GLU A 1 97 ? 2.520 -7.394 -11.358 1.00 93.69 97 GLU A O 1
ATOM 794 N N . GLY A 1 98 ? 1.743 -5.397 -11.996 1.00 91.12 98 GLY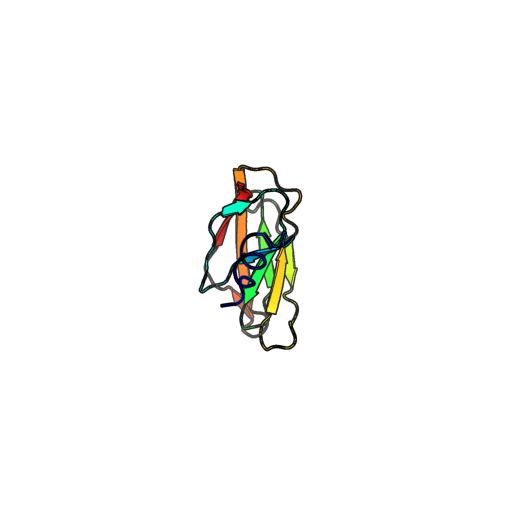 A N 1
ATOM 795 C CA . GLY A 1 98 ? 0.604 -5.914 -12.760 1.00 91.12 98 GLY A CA 1
ATOM 796 C C . GLY A 1 98 ? -0.494 -6.535 -11.894 1.00 91.12 98 GLY A C 1
ATOM 797 O O . GLY A 1 98 ? -1.441 -7.109 -12.422 1.00 91.12 98 GLY A O 1
ATOM 798 N N . THR A 1 99 ? -0.372 -6.425 -10.571 1.00 90.44 99 THR A N 1
ATOM 799 C CA . THR A 1 99 ? -1.371 -6.863 -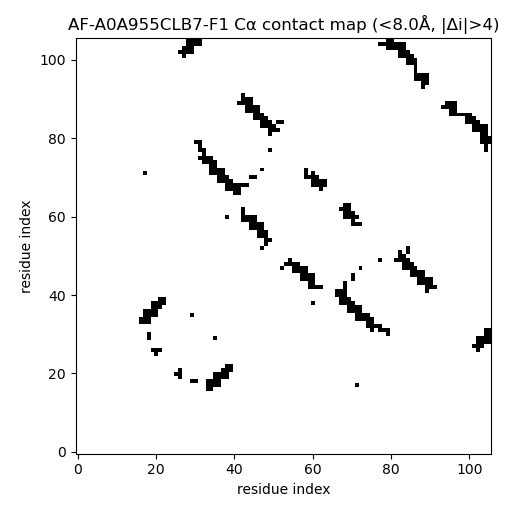9.597 1.00 90.44 99 THR A CA 1
ATOM 800 C C . THR A 1 99 ? -1.635 -5.745 -8.597 1.00 90.44 99 THR A C 1
ATOM 802 O O . THR A 1 99 ? -0.700 -5.133 -8.072 1.00 90.44 99 THR A O 1
ATOM 805 N N . ASP A 1 100 ? -2.911 -5.518 -8.306 1.00 92.44 100 ASP A N 1
ATOM 806 C CA . ASP A 1 100 ? -3.347 -4.655 -7.216 1.00 92.44 100 ASP A CA 1
ATOM 807 C C . ASP A 1 100 ? -3.578 -5.486 -5.953 1.00 92.44 100 ASP A C 1
ATOM 809 O O . ASP A 1 100 ? -4.244 -6.526 -5.960 1.00 92.44 100 ASP A O 1
ATOM 813 N N . PHE A 1 101 ? -3.039 -5.008 -4.843 1.00 93.75 101 PHE A N 1
ATOM 814 C CA . PHE A 1 101 ? -3.227 -5.574 -3.520 1.00 93.75 101 PHE A CA 1
ATOM 815 C C . PHE A 1 101 ? -4.211 -4.728 -2.727 1.00 93.75 101 PHE A C 1
ATOM 817 O O . PHE A 1 101 ? -4.349 -3.526 -2.944 1.00 93.75 101 PHE A O 1
ATOM 824 N N . GLN A 1 102 ? -4.925 -5.376 -1.810 1.00 93.94 102 GLN A N 1
ATOM 825 C CA . GLN A 1 102 ? -5.989 -4.743 -1.041 1.00 93.94 102 GLN A CA 1
ATOM 826 C C . GLN A 1 102 ? -5.865 -5.106 0.433 1.00 93.94 102 GLN A C 1
ATOM 828 O O . GLN A 1 102 ? -5.675 -6.274 0.786 1.00 93.94 102 GLN A O 1
ATOM 833 N N . VAL A 1 103 ? -6.007 -4.098 1.286 1.00 94.25 103 VAL A N 1
ATOM 834 C CA . VAL A 1 103 ? -6.029 -4.218 2.743 1.00 94.25 103 VAL A CA 1
ATOM 835 C C . VAL A 1 103 ? -7.205 -3.408 3.262 1.00 94.25 103 VAL A C 1
ATOM 837 O O . VAL A 1 103 ? -7.422 -2.276 2.841 1.00 94.25 103 VAL A O 1
ATOM 840 N N . ARG A 1 104 ? -7.985 -3.985 4.173 1.00 94.44 104 ARG A N 1
ATOM 841 C CA . ARG A 1 104 ? -9.102 -3.289 4.813 1.00 94.44 104 ARG A CA 1
ATOM 842 C C . ARG A 1 104 ? -8.695 -2.790 6.190 1.00 94.44 104 ARG A C 1
ATOM 844 O O . ARG A 1 104 ? -8.100 -3.545 6.951 1.00 94.44 104 ARG A O 1
ATOM 851 N N . VAL A 1 105 ? -9.057 -1.560 6.522 1.00 93.69 105 VAL A N 1
ATOM 852 C CA . VAL A 1 105 ? -8.935 -1.039 7.884 1.00 93.69 105 VAL A CA 1
ATOM 853 C C . VAL A 1 105 ? -10.026 -1.674 8.756 1.00 93.69 105 VAL A C 1
ATOM 855 O O . VAL A 1 105 ? -11.190 -1.676 8.355 1.00 93.69 105 VAL A O 1
ATOM 858 N N . ALA A 1 106 ? -9.660 -2.263 9.895 1.00 89.56 106 ALA A N 1
ATOM 859 C CA . ALA A 1 106 ? -10.584 -2.835 10.883 1.00 89.56 106 ALA A CA 1
ATOM 860 C C . ALA A 1 106 ? -10.935 -1.848 11.991 1.00 89.56 106 ALA A C 1
A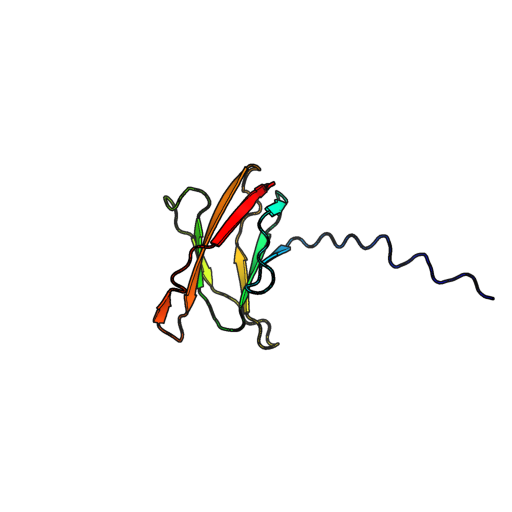TOM 862 O O . ALA A 1 106 ? -10.039 -1.059 12.374 1.00 89.56 106 ALA A O 1
#

Nearest PDB structures (foldseek):
  1b6u-assembly1_A-2  TM=6.754E-01  e=1.561E-02  Homo sapiens
  1nkr-assembly1_A  TM=6.301E-01  e=3.214E-02  Homo sapiens
  6wgl-assembly1_C  TM=7.604E-01  e=1.192E+00  Homo sapiens
  8k4q-assembly1_A  TM=6.682E-01  e=5.785E-01  Homo sapiens
  1n26-assembly1_A  TM=5.168E-01  e=5.129E-01  Homo sapiens

Solvent-accessible surface area (backbone atoms only — not comparable to full-atom values): 6174 Å² total; per-residue (Å²): 134,86,95,80,83,78,89,70,84,83,72,74,75,72,82,60,62,56,44,73,32,31,91,93,45,72,55,54,67,40,60,52,62,27,26,44,30,41,44,40,77,53,66,34,35,39,39,32,21,66,59,85,69,75,50,82,46,78,37,67,36,45,75,68,84,76,74,38,17,40,22,74,42,91,40,42,85,47,56,64,70,38,48,38,38,34,35,43,34,30,72,88,74,73,41,66,70,86,54,80,46,65,31,31,26,77